Protein AF-A0A7G8DI01-F1 (afdb_monomer_lite)

Secondary structure (DSSP, 8-state):
-------------TTS---------------------------------------EEEEEEEESSS-EEETTEEP-TTPEEETT-EEEESS-EEEEEETTS-EEEE-TT-EEETT-----

Sequence (120 aa):
MQGIAAGSESVTANDGRIWLIRSIEPMSFCRQTVAFSACLTVSLVGAAPVVANSEKATIEEILDGDELFIDDQKAKVEETAQSPQVISTGVSRGQIAFSGGAVGRINRQSLVKLGSSCFF

Foldseek 3Di:
DDDDDDDDDFDDDPPRDGDPPPPPPPPDPPDDPDPDDDDPPPPPPPPDPPPLPWKKKFWQDKAPDQFWDWANHGDDHRDMDIPQIKIFGAQIKTWIAIPVRDIDTGHHGDMDGPSDDDDD

Radius of gyration: 26.38 Å; chains: 1; bounding box: 55×51×58 Å

Structure (mmCIF, N/CA/C/O backbone):
data_AF-A0A7G8DI01-F1
#
_entry.id   AF-A0A7G8DI01-F1
#
loop_
_atom_site.group_PDB
_atom_site.id
_atom_site.type_symbol
_atom_site.label_atom_id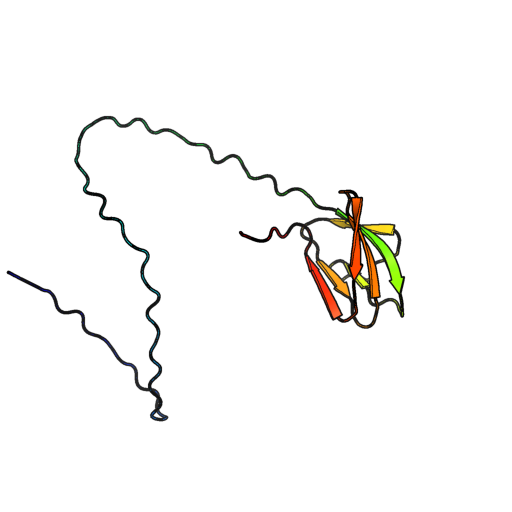
_atom_site.label_alt_id
_atom_site.label_comp_id
_atom_site.label_asym_id
_atom_site.label_entity_id
_atom_site.label_seq_id
_atom_site.pdbx_PDB_ins_code
_atom_site.Cartn_x
_atom_site.Cartn_y
_atom_site.Cartn_z
_atom_site.occupancy
_atom_site.B_iso_or_equiv
_atom_site.auth_seq_id
_atom_site.auth_comp_id
_atom_site.auth_asym_id
_atom_site.auth_atom_id
_atom_site.pdbx_PDB_model_num
ATOM 1 N N . MET A 1 1 ? 43.122 28.904 39.977 1.00 47.16 1 MET A N 1
ATOM 2 C CA . MET A 1 1 ? 42.244 28.478 41.087 1.00 47.16 1 MET A CA 1
ATOM 3 C C . MET A 1 1 ? 40.886 29.126 40.886 1.00 47.16 1 MET A C 1
ATOM 5 O O . MET A 1 1 ? 40.850 30.346 40.912 1.00 47.16 1 MET A O 1
ATOM 9 N N . GLN A 1 2 ? 39.843 28.335 40.626 1.00 38.34 2 GLN A N 1
ATOM 10 C CA . GLN A 1 2 ? 38.448 28.495 41.081 1.00 38.34 2 GLN A CA 1
ATOM 11 C C . GLN A 1 2 ? 37.572 27.572 40.220 1.00 38.34 2 GLN A C 1
ATOM 13 O O . GLN A 1 2 ? 37.284 27.859 39.062 1.00 38.34 2 GLN A O 1
ATOM 18 N N . GLY A 1 3 ? 37.257 26.401 40.779 1.00 37.12 3 GLY A N 1
ATOM 19 C CA . GLY A 1 3 ? 36.249 25.488 40.252 1.00 37.12 3 GLY A CA 1
ATOM 20 C C . GLY A 1 3 ? 34.878 25.886 40.787 1.00 37.12 3 GLY A C 1
ATOM 21 O O . GLY A 1 3 ? 34.770 26.323 41.931 1.00 37.12 3 GLY A O 1
ATOM 22 N N . ILE A 1 4 ? 33.847 25.738 39.959 1.00 45.88 4 ILE A N 1
ATOM 23 C CA . ILE A 1 4 ? 32.453 25.937 40.354 1.00 45.88 4 ILE A CA 1
ATOM 24 C C . ILE A 1 4 ? 31.798 24.558 40.314 1.00 45.88 4 ILE A C 1
ATOM 26 O O . ILE A 1 4 ? 31.771 23.900 39.274 1.00 45.88 4 ILE A O 1
ATOM 30 N N . ALA A 1 5 ? 31.382 24.094 41.488 1.00 42.16 5 ALA A N 1
ATOM 31 C CA . ALA A 1 5 ? 30.779 22.792 41.715 1.00 42.16 5 ALA A CA 1
ATOM 32 C C . ALA A 1 5 ? 29.403 22.697 41.035 1.00 42.16 5 ALA A C 1
ATOM 34 O O . ALA A 1 5 ? 28.566 23.581 41.200 1.00 42.16 5 ALA A O 1
ATOM 35 N N . ALA A 1 6 ? 29.169 21.611 40.294 1.00 41.09 6 ALA A N 1
ATOM 36 C CA . ALA A 1 6 ? 27.856 21.256 39.767 1.00 41.09 6 ALA A CA 1
ATOM 37 C C . ALA A 1 6 ? 27.051 20.542 40.865 1.00 41.09 6 ALA A C 1
ATOM 39 O O . ALA A 1 6 ? 27.407 19.441 41.287 1.00 41.09 6 ALA A O 1
ATOM 40 N N . GLY A 1 7 ? 25.989 21.187 41.351 1.00 37.84 7 GLY A N 1
ATOM 41 C CA . GLY A 1 7 ? 24.985 20.554 42.203 1.00 37.84 7 GLY A CA 1
ATOM 42 C C . GLY A 1 7 ? 24.113 19.612 41.373 1.00 37.84 7 GLY A C 1
ATOM 43 O O . GLY A 1 7 ? 23.663 19.982 40.292 1.00 37.84 7 GLY A O 1
ATOM 44 N N . SER A 1 8 ? 23.900 18.391 41.862 1.00 46.28 8 SER A N 1
ATOM 45 C CA . SER A 1 8 ? 22.916 17.458 41.310 1.00 46.28 8 SER A CA 1
ATOM 46 C C . SER A 1 8 ? 21.658 17.542 42.166 1.00 46.28 8 SER A C 1
ATOM 48 O O . SER A 1 8 ? 21.693 17.252 43.360 1.00 46.28 8 SER A O 1
ATOM 50 N N . GLU A 1 9 ? 20.555 17.989 41.577 1.00 48.94 9 GLU A N 1
ATOM 51 C CA . GLU A 1 9 ? 19.258 18.006 42.246 1.00 48.94 9 GLU A CA 1
ATOM 52 C C . GLU A 1 9 ? 18.563 16.667 41.977 1.00 48.94 9 GLU A C 1
ATOM 54 O O . GLU A 1 9 ? 18.277 16.315 40.832 1.00 48.94 9 GLU A O 1
ATOM 59 N N . SER A 1 10 ? 18.326 15.886 43.031 1.00 46.91 10 SER A N 1
ATOM 60 C CA . SER A 1 10 ? 17.504 14.679 42.988 1.00 46.91 10 SER A CA 1
ATOM 61 C C . SER A 1 10 ? 16.092 15.012 43.470 1.00 46.91 10 SER A C 1
ATOM 63 O O . SER A 1 10 ? 15.901 15.553 44.558 1.00 46.91 10 SER A O 1
ATOM 65 N N . VAL A 1 11 ? 15.079 14.690 42.663 1.00 52.53 11 VAL A N 1
ATOM 66 C CA . VAL A 1 11 ? 13.669 14.825 43.057 1.00 52.53 11 VAL A CA 1
ATOM 67 C C . VAL A 1 11 ? 13.137 13.445 43.433 1.00 52.53 11 VAL A C 1
ATOM 69 O O . VAL A 1 11 ? 13.052 12.548 42.595 1.00 52.53 11 VAL A O 1
ATOM 72 N N . THR A 1 12 ? 12.796 13.270 44.709 1.00 45.19 12 THR A N 1
ATOM 73 C CA . THR A 1 12 ? 12.242 12.024 45.258 1.00 45.19 12 THR A CA 1
ATOM 74 C C . THR A 1 12 ? 10.723 12.000 45.087 1.00 45.19 12 THR A C 1
ATOM 76 O O . THR A 1 12 ? 10.021 12.858 45.619 1.00 45.19 12 THR A O 1
ATOM 79 N N . ALA A 1 13 ? 10.201 11.000 44.371 1.00 53.22 13 ALA A N 1
ATOM 80 C CA . ALA A 1 13 ? 8.768 10.715 44.322 1.00 53.22 13 ALA A CA 1
ATOM 81 C C . ALA A 1 13 ? 8.301 10.048 45.634 1.00 53.22 13 ALA A C 1
ATOM 83 O O . ALA A 1 13 ? 9.048 9.288 46.249 1.00 53.22 13 ALA A O 1
ATOM 84 N N . ASN A 1 14 ? 7.051 10.292 46.040 1.00 56.97 14 ASN A N 1
ATOM 85 C CA . ASN A 1 14 ? 6.458 9.905 47.338 1.00 56.97 14 ASN A CA 1
ATOM 86 C C . ASN A 1 14 ? 6.289 8.376 47.568 1.00 56.97 14 ASN A C 1
ATOM 88 O O . ASN A 1 14 ? 5.640 7.963 48.517 1.00 56.97 14 ASN A O 1
ATOM 92 N N . ASP A 1 15 ? 6.863 7.530 46.709 1.00 60.84 15 ASP A N 1
ATOM 93 C CA . ASP A 1 15 ? 6.784 6.057 46.766 1.00 60.84 15 ASP A CA 1
ATOM 94 C C . ASP A 1 15 ? 8.185 5.405 46.833 1.00 60.84 15 ASP A C 1
ATOM 96 O O . ASP A 1 15 ? 8.416 4.287 46.381 1.00 60.84 15 ASP A O 1
ATOM 100 N N . GLY A 1 16 ? 9.190 6.141 47.324 1.00 54.94 16 GLY A N 1
ATOM 101 C CA . GLY A 1 16 ? 10.531 5.608 47.614 1.00 54.94 16 GLY A CA 1
ATOM 102 C C . GLY A 1 16 ? 11.357 5.139 46.405 1.00 54.94 16 GLY A C 1
ATOM 103 O O . GLY A 1 16 ? 12.488 4.686 46.580 1.00 54.94 16 GLY A O 1
ATOM 104 N N . ARG A 1 17 ? 10.846 5.257 45.173 1.00 51.78 17 ARG A N 1
ATOM 105 C CA . ARG A 1 17 ? 11.582 4.927 43.944 1.00 51.78 17 ARG A CA 1
ATOM 106 C C . ARG A 1 17 ? 12.347 6.142 43.427 1.00 51.78 17 ARG A C 1
ATOM 108 O O . ARG A 1 17 ? 11.757 7.161 43.073 1.00 51.78 17 ARG A O 1
ATOM 115 N N . ILE A 1 18 ? 13.668 5.999 43.349 1.00 51.78 18 ILE A N 1
ATOM 116 C CA . ILE A 1 18 ? 14.567 6.979 42.736 1.00 51.78 18 ILE A CA 1
ATOM 117 C C . ILE A 1 18 ? 14.570 6.738 41.224 1.00 51.78 18 ILE A C 1
ATOM 119 O O . ILE A 1 18 ? 15.082 5.722 40.754 1.00 51.78 18 ILE A O 1
ATOM 123 N N . TRP A 1 19 ? 14.022 7.677 40.454 1.00 39.09 19 TRP A N 1
ATOM 124 C CA . TRP A 1 19 ? 14.223 7.718 39.008 1.00 39.09 19 TRP A CA 1
ATOM 125 C C . TRP A 1 19 ? 15.502 8.502 38.723 1.00 39.09 19 TRP A C 1
ATOM 127 O O . TRP A 1 19 ? 15.558 9.713 38.928 1.00 39.09 19 TRP A O 1
ATOM 137 N N . LEU A 1 20 ? 16.541 7.817 38.245 1.00 44.78 20 LEU A N 1
ATOM 138 C CA . LEU A 1 20 ? 17.676 8.493 37.626 1.00 44.78 20 LEU A CA 1
ATOM 139 C C . LEU A 1 20 ? 17.178 9.073 36.300 1.00 44.78 20 LEU A C 1
ATOM 141 O O . LEU A 1 20 ? 17.060 8.348 35.311 1.00 44.78 20 LEU A O 1
ATOM 145 N N . ILE A 1 21 ? 16.860 10.369 36.282 1.00 56.34 21 ILE A N 1
ATOM 146 C CA . ILE A 1 21 ? 16.687 11.107 35.032 1.00 56.34 21 ILE A CA 1
ATOM 147 C C . ILE A 1 21 ? 18.039 11.002 34.329 1.00 56.34 21 ILE A C 1
ATOM 149 O O . ILE A 1 21 ? 19.019 11.609 34.763 1.00 56.34 21 ILE A O 1
ATOM 153 N N . ARG A 1 22 ? 18.133 10.162 33.293 1.00 49.34 22 ARG A N 1
ATOM 154 C CA . ARG A 1 22 ? 19.308 10.167 32.429 1.00 49.34 22 ARG A CA 1
ATOM 155 C C . ARG A 1 22 ? 19.323 11.518 31.740 1.00 49.34 22 ARG A C 1
ATOM 157 O O . ARG A 1 22 ? 18.532 11.772 30.838 1.00 49.34 22 ARG A O 1
ATOM 164 N N . SER A 1 23 ? 20.180 12.380 32.281 1.00 44.97 23 SER A N 1
ATOM 165 C CA . SER A 1 23 ? 20.571 13.663 31.730 1.00 44.97 23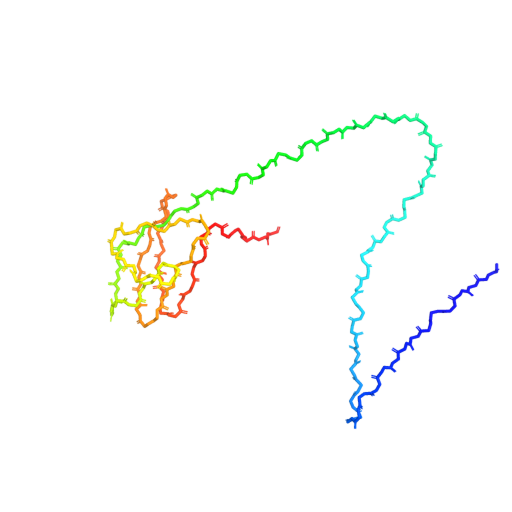 SER A CA 1
ATOM 166 C C . SER A 1 23 ? 20.724 13.495 30.229 1.00 44.97 23 SER A C 1
ATOM 168 O O . SER A 1 23 ? 21.529 12.677 29.780 1.00 44.97 23 SER A O 1
ATOM 170 N N . ILE A 1 24 ? 19.893 14.207 29.473 1.00 54.50 24 ILE A N 1
ATOM 171 C CA . ILE A 1 24 ? 20.051 14.317 28.033 1.00 54.50 24 ILE A CA 1
ATOM 172 C C . ILE A 1 24 ? 21.460 14.879 27.837 1.00 54.50 24 ILE A C 1
ATOM 174 O O . ILE A 1 24 ? 21.788 15.947 28.355 1.00 54.50 24 ILE A O 1
ATOM 178 N N . GLU A 1 25 ? 22.348 14.087 27.249 1.00 52.41 25 GLU A N 1
ATOM 179 C CA . GLU A 1 25 ? 23.745 14.468 27.088 1.00 52.41 25 GLU A CA 1
ATOM 180 C C . GLU A 1 25 ? 23.776 15.716 26.196 1.00 52.41 25 GLU A C 1
ATOM 182 O O . GLU A 1 25 ? 23.336 15.646 25.043 1.00 52.41 25 GLU A O 1
ATOM 187 N N . PRO A 1 26 ? 24.227 16.886 26.689 1.00 43.44 26 PRO A N 1
ATOM 188 C CA . PRO A 1 26 ? 24.378 18.030 25.819 1.00 43.44 26 PRO A CA 1
ATOM 189 C C . PRO A 1 26 ? 25.484 17.695 24.826 1.00 43.44 26 PRO A C 1
ATOM 191 O O . PRO A 1 26 ? 26.594 17.310 25.201 1.00 43.44 26 PRO A O 1
ATOM 194 N N . MET A 1 27 ? 25.125 17.812 23.551 1.00 40.56 27 MET A N 1
ATOM 195 C CA . MET A 1 27 ? 25.998 17.588 22.414 1.00 40.56 27 MET A CA 1
ATOM 196 C C . MET A 1 27 ? 27.382 18.181 22.658 1.00 40.56 27 MET A C 1
ATOM 198 O O . MET A 1 27 ? 27.510 19.337 23.062 1.00 40.56 27 MET A O 1
ATOM 202 N N . SER A 1 28 ? 28.389 17.347 22.391 1.00 44.78 28 SER A N 1
ATOM 203 C CA . SER A 1 28 ? 29.814 17.661 22.380 1.00 44.78 28 SER A CA 1
ATOM 204 C C . SER A 1 28 ? 30.055 19.019 21.722 1.00 44.78 28 SER A C 1
ATOM 206 O O . SER A 1 28 ? 30.106 19.163 20.500 1.00 44.78 28 SER A O 1
ATOM 208 N N . PHE A 1 29 ? 30.150 20.034 22.576 1.00 45.50 29 PHE A N 1
ATOM 209 C CA . PHE A 1 29 ? 30.437 21.407 22.218 1.00 45.50 29 PHE A CA 1
ATOM 210 C C . PHE A 1 29 ? 31.929 21.452 21.891 1.00 45.50 29 PHE A C 1
ATOM 212 O O . PHE A 1 29 ? 32.783 21.666 22.754 1.00 45.50 29 PHE A O 1
ATOM 219 N N . CYS A 1 30 ? 32.252 21.131 20.638 1.00 45.12 30 CYS A N 1
ATOM 220 C CA . CYS A 1 30 ? 33.594 21.246 20.099 1.00 45.12 30 CYS A CA 1
ATOM 221 C C . CYS A 1 30 ? 34.046 22.698 20.289 1.00 45.12 30 CYS A C 1
ATOM 223 O O . CYS A 1 30 ? 33.527 23.614 19.657 1.00 45.12 30 CYS A O 1
ATOM 225 N N . ARG A 1 31 ? 34.974 22.898 21.232 1.00 49.53 31 ARG A N 1
ATOM 226 C CA . ARG A 1 31 ? 35.595 24.179 21.583 1.00 49.53 31 ARG A CA 1
ATOM 227 C C . ARG A 1 31 ? 36.044 24.905 20.316 1.00 49.53 31 ARG A C 1
ATOM 229 O O . ARG A 1 31 ? 37.098 24.597 19.769 1.00 49.53 31 ARG A O 1
ATOM 236 N N .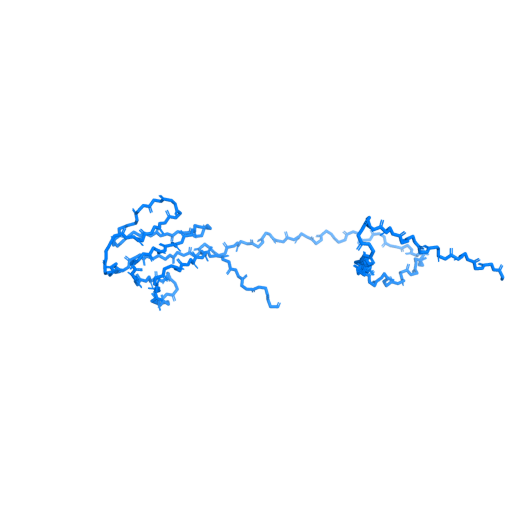 GLN A 1 32 ? 35.270 25.891 19.882 1.00 43.34 32 GLN A N 1
ATOM 237 C CA . GLN A 1 32 ? 35.670 26.778 18.803 1.00 43.34 32 GLN A CA 1
ATOM 238 C C . GLN A 1 32 ? 36.340 27.993 19.432 1.00 43.34 32 GLN A C 1
ATOM 240 O O . GLN A 1 32 ? 35.699 28.942 19.879 1.00 43.34 32 GLN A O 1
ATOM 245 N N . THR A 1 33 ? 37.663 27.914 19.547 1.00 48.78 33 THR A N 1
ATOM 246 C CA . THR A 1 33 ? 38.502 29.057 19.898 1.00 48.78 33 THR A CA 1
ATOM 247 C C . THR A 1 33 ? 38.344 30.093 18.788 1.00 48.78 33 THR A C 1
ATOM 249 O O . THR A 1 33 ? 38.851 29.910 17.683 1.00 48.78 33 THR A O 1
ATOM 252 N N . VAL A 1 34 ? 37.602 31.163 19.068 1.00 48.28 34 VAL A N 1
ATOM 253 C CA . VAL A 1 34 ? 37.473 32.319 18.178 1.00 48.28 34 VAL A CA 1
ATOM 254 C C . VAL A 1 34 ? 38.810 33.056 18.184 1.00 48.28 34 VAL A C 1
ATOM 256 O O . VAL A 1 34 ? 39.075 33.893 19.043 1.00 48.28 34 VAL A O 1
ATOM 259 N N . ALA A 1 35 ? 39.677 32.725 17.231 1.00 45.78 35 ALA A N 1
ATOM 260 C CA . ALA A 1 35 ? 40.730 33.633 16.814 1.00 45.78 35 ALA A CA 1
ATOM 261 C C . ALA A 1 35 ? 40.074 34.696 15.923 1.00 45.78 35 ALA A C 1
ATOM 263 O O . ALA A 1 35 ? 39.702 34.424 14.783 1.00 45.78 35 ALA A O 1
ATOM 264 N N . PHE A 1 36 ? 39.887 35.896 16.475 1.00 48.88 36 PHE A N 1
ATOM 265 C CA . PHE A 1 36 ? 39.567 37.098 15.711 1.00 48.88 36 PHE A CA 1
ATOM 266 C C . PHE A 1 36 ? 40.684 37.329 14.687 1.00 48.88 36 PHE A C 1
ATOM 268 O O . PHE A 1 36 ? 41.753 37.834 15.025 1.00 48.88 36 PHE A O 1
ATOM 275 N N . SER A 1 37 ? 40.457 36.949 13.433 1.00 55.97 37 SER A N 1
ATOM 276 C CA . SER A 1 37 ? 41.263 37.434 12.320 1.00 55.97 37 SER A CA 1
ATOM 277 C C . SER A 1 37 ? 40.397 37.579 11.077 1.00 55.97 37 SER A C 1
ATOM 279 O O . SER A 1 37 ? 39.578 36.725 10.745 1.00 55.97 37 SER A O 1
ATOM 281 N N . ALA A 1 38 ? 40.516 38.755 10.478 1.00 58.81 38 ALA A N 1
ATOM 282 C CA . ALA A 1 38 ? 39.574 39.361 9.564 1.00 58.81 38 ALA A CA 1
ATOM 283 C C . ALA A 1 38 ? 39.579 38.716 8.170 1.00 58.81 38 ALA A C 1
ATOM 285 O O . ALA A 1 38 ? 40.572 38.804 7.459 1.00 58.81 38 ALA A O 1
ATOM 286 N N . CYS A 1 39 ? 38.439 38.163 7.750 1.00 42.88 39 CYS A N 1
ATOM 287 C CA . CYS A 1 39 ? 37.946 38.220 6.369 1.00 42.88 39 CYS A CA 1
ATOM 288 C C . CYS A 1 39 ? 36.499 37.702 6.355 1.00 42.88 39 CYS A C 1
ATOM 290 O O . CYS A 1 39 ? 36.260 36.499 6.435 1.00 42.88 39 CYS A O 1
ATOM 292 N N . LEU A 1 40 ? 35.515 38.604 6.328 1.00 51.59 40 LEU A N 1
ATOM 293 C CA . LEU A 1 40 ? 34.100 38.235 6.301 1.00 51.59 40 LEU A CA 1
ATOM 294 C C . LEU A 1 40 ? 33.683 37.907 4.857 1.00 51.59 40 LEU A C 1
ATOM 296 O O . LEU A 1 40 ? 33.071 38.727 4.179 1.00 51.59 40 LEU A O 1
ATOM 300 N N . THR A 1 41 ? 34.019 36.715 4.368 1.00 59.03 41 THR A N 1
ATOM 301 C CA . THR A 1 41 ? 33.394 36.155 3.162 1.00 59.03 41 THR A CA 1
ATOM 302 C C . THR A 1 41 ? 32.198 35.303 3.585 1.00 59.03 41 THR A C 1
ATOM 304 O O . THR A 1 41 ? 32.305 34.103 3.827 1.00 59.03 41 THR A O 1
ATOM 307 N N . VAL A 1 42 ? 31.025 35.935 3.707 1.00 59.28 42 VAL A N 1
ATOM 308 C CA . VAL A 1 42 ? 29.750 35.216 3.851 1.00 59.28 42 VAL A CA 1
ATOM 309 C C . VAL A 1 42 ? 29.516 34.425 2.564 1.00 59.28 42 VAL A C 1
ATOM 311 O O . VAL A 1 42 ? 29.060 34.962 1.558 1.00 59.28 42 VAL A O 1
ATOM 314 N N . SER A 1 43 ? 29.859 33.140 2.585 1.00 56.31 43 SER A N 1
ATOM 315 C CA . SER A 1 43 ? 29.402 32.198 1.569 1.00 56.31 43 SER A CA 1
ATOM 316 C C . SER A 1 43 ? 27.955 31.852 1.895 1.00 56.31 43 SER A C 1
ATOM 318 O O . SER A 1 43 ? 27.682 31.065 2.800 1.00 56.31 43 SER A O 1
ATOM 320 N N . LEU A 1 44 ? 27.021 32.481 1.180 1.00 57.50 44 LEU A N 1
ATOM 321 C CA . LEU A 1 44 ? 25.615 32.092 1.159 1.00 57.50 44 LEU A CA 1
ATOM 322 C C . LEU A 1 44 ? 25.519 30.717 0.471 1.00 57.50 44 LEU A C 1
ATOM 324 O O . LEU A 1 44 ? 25.288 30.616 -0.732 1.00 57.50 44 LEU A O 1
ATOM 328 N N . VAL A 1 45 ? 25.757 29.638 1.219 1.00 62.38 45 VAL A N 1
ATOM 329 C CA . VAL A 1 45 ? 25.406 28.285 0.776 1.00 62.38 45 VAL A CA 1
ATOM 330 C C . VAL A 1 45 ? 23.886 28.204 0.818 1.00 62.38 45 VAL A C 1
ATOM 332 O O . VAL A 1 45 ? 23.281 28.003 1.869 1.00 62.38 45 VAL A O 1
ATOM 335 N N . GLY A 1 46 ? 23.257 28.435 -0.333 1.00 54.38 46 GLY A N 1
ATOM 336 C CA . GLY A 1 46 ? 21.851 28.122 -0.528 1.00 54.38 46 GLY A CA 1
ATOM 337 C C . GLY A 1 46 ? 21.664 26.622 -0.344 1.00 54.38 46 GLY A C 1
ATOM 338 O O . GLY A 1 46 ? 22.130 25.835 -1.166 1.00 54.38 46 GLY A O 1
ATOM 339 N N . ALA A 1 47 ? 21.005 26.218 0.741 1.00 63.53 47 ALA A N 1
ATOM 340 C CA . ALA A 1 47 ? 20.469 24.873 0.848 1.00 63.53 47 ALA A CA 1
ATOM 341 C C . ALA A 1 47 ? 19.429 24.722 -0.270 1.00 63.53 47 ALA A C 1
ATOM 343 O O . ALA A 1 47 ? 18.357 25.327 -0.214 1.00 63.53 47 ALA A O 1
ATOM 344 N N . ALA A 1 48 ? 19.774 23.985 -1.326 1.00 62.75 48 ALA A N 1
ATOM 345 C CA . ALA A 1 48 ? 18.803 23.622 -2.345 1.00 62.75 48 ALA A CA 1
ATOM 346 C C . ALA A 1 48 ? 17.653 22.867 -1.656 1.00 62.75 48 ALA A C 1
ATOM 348 O O . ALA A 1 48 ? 17.925 22.008 -0.809 1.00 62.75 48 ALA A O 1
ATOM 349 N N . PRO A 1 49 ? 16.381 23.170 -1.971 1.00 60.72 49 PRO A N 1
ATOM 350 C CA . PRO A 1 49 ? 15.276 22.401 -1.431 1.00 60.72 49 PRO A CA 1
ATOM 351 C C . PRO A 1 49 ? 15.459 20.950 -1.874 1.00 60.72 49 PRO A C 1
ATOM 353 O O . PRO A 1 49 ? 15.517 20.661 -3.071 1.00 60.72 49 PRO A O 1
ATOM 356 N N . VAL A 1 50 ? 15.576 20.034 -0.913 1.00 64.44 50 VAL A N 1
ATOM 357 C CA . VAL A 1 50 ? 15.476 18.605 -1.200 1.00 64.44 50 VAL A CA 1
ATOM 358 C C . VAL A 1 50 ? 14.043 18.381 -1.660 1.00 64.44 50 VAL A C 1
ATOM 360 O O . VAL A 1 50 ? 13.112 18.385 -0.857 1.00 64.44 50 VAL A O 1
ATOM 363 N N . VAL A 1 51 ? 13.853 18.268 -2.972 1.00 58.50 51 VAL A N 1
ATOM 364 C CA . VAL A 1 51 ? 12.567 17.879 -3.540 1.00 58.50 51 VAL A CA 1
ATOM 365 C C . VAL A 1 51 ? 12.346 16.436 -3.108 1.00 58.50 51 VAL A C 1
ATOM 367 O O . VAL A 1 51 ? 13.017 15.529 -3.599 1.00 58.50 51 VAL A O 1
ATOM 370 N N . ALA A 1 52 ? 11.456 16.232 -2.136 1.00 61.44 52 ALA A N 1
ATOM 371 C CA . ALA A 1 52 ? 11.011 14.899 -1.765 1.00 61.44 52 ALA A CA 1
ATOM 372 C C . ALA A 1 52 ? 10.480 14.228 -3.037 1.00 61.44 52 ALA A C 1
ATOM 374 O O . ALA A 1 52 ? 9.591 14.766 -3.702 1.00 61.44 52 ALA A O 1
ATOM 375 N N . ASN A 1 53 ? 11.081 13.101 -3.423 1.00 65.44 53 ASN A N 1
ATOM 376 C CA . ASN A 1 53 ? 10.621 12.355 -4.583 1.00 65.44 53 ASN A CA 1
ATOM 377 C C . ASN A 1 53 ? 9.170 11.939 -4.307 1.00 65.44 53 ASN A C 1
ATOM 379 O O . ASN A 1 53 ? 8.897 11.280 -3.303 1.00 65.44 53 ASN A O 1
ATOM 383 N N . SER A 1 54 ? 8.237 12.413 -5.137 1.00 76.94 54 SER A N 1
ATOM 384 C CA . SER A 1 54 ? 6.815 12.114 -4.978 1.00 76.94 54 SER A CA 1
ATOM 385 C C . SER A 1 54 ? 6.583 10.668 -5.400 1.00 76.94 54 SER A C 1
ATOM 387 O O . SER A 1 54 ? 6.298 10.366 -6.558 1.00 76.94 54 SER A O 1
ATOM 389 N N . GLU A 1 55 ? 6.784 9.769 -4.442 1.00 89.38 55 GLU A N 1
ATOM 390 C CA . GLU A 1 55 ? 6.548 8.347 -4.607 1.00 89.38 55 GLU A CA 1
ATOM 391 C C . GLU A 1 55 ? 5.052 8.086 -4.782 1.00 89.38 55 GLU A C 1
ATOM 393 O O . GLU A 1 55 ? 4.219 8.677 -4.088 1.00 89.38 55 GLU A O 1
ATOM 398 N N . LYS A 1 56 ? 4.711 7.214 -5.729 1.00 94.62 56 LYS A N 1
ATOM 399 C CA . LYS A 1 56 ? 3.332 6.819 -6.014 1.00 94.62 56 LYS A CA 1
ATOM 400 C C . LYS A 1 56 ? 3.210 5.311 -5.921 1.00 94.62 56 LYS A C 1
ATOM 402 O O . LYS A 1 56 ? 4.122 4.604 -6.352 1.00 94.62 56 LYS A O 1
ATOM 407 N N . ALA A 1 57 ? 2.080 4.844 -5.411 1.00 96.62 57 ALA A N 1
ATOM 408 C CA . ALA A 1 57 ? 1.743 3.432 -5.352 1.00 96.62 57 ALA A CA 1
ATOM 409 C C . ALA A 1 57 ? 0.300 3.215 -5.814 1.00 96.62 57 ALA A C 1
ATOM 411 O O . ALA A 1 57 ? -0.614 3.860 -5.306 1.00 96.62 57 ALA A O 1
ATOM 412 N N . THR A 1 58 ? 0.101 2.315 -6.769 1.00 97.94 58 THR A N 1
ATOM 413 C CA . THR A 1 58 ? -1.212 1.898 -7.266 1.00 97.94 58 THR A CA 1
ATOM 414 C C . THR A 1 58 ? -1.644 0.618 -6.563 1.00 97.94 58 THR A C 1
ATOM 416 O O . THR A 1 58 ? -0.825 -0.281 -6.363 1.00 97.94 58 THR A O 1
ATOM 419 N N . ILE A 1 59 ? -2.913 0.530 -6.167 1.00 97.75 59 ILE A N 1
ATOM 420 C CA . ILE A 1 59 ? -3.505 -0.697 -5.628 1.00 97.75 59 ILE A CA 1
ATOM 421 C C . ILE A 1 59 ? -3.795 -1.659 -6.784 1.00 97.75 59 ILE A C 1
ATOM 423 O O . ILE A 1 59 ? -4.663 -1.389 -7.604 1.00 97.75 59 ILE A O 1
ATOM 427 N N . GLU A 1 60 ? -3.114 -2.798 -6.825 1.00 97.94 60 GLU A N 1
ATOM 428 C CA . GLU A 1 60 ? -3.296 -3.822 -7.871 1.00 97.94 60 GLU A CA 1
ATOM 429 C C . GLU A 1 60 ? -4.327 -4.877 -7.454 1.00 97.94 60 GLU A C 1
ATOM 431 O O . GLU A 1 60 ? -5.075 -5.412 -8.266 1.00 97.94 60 GLU A O 1
ATOM 436 N N . GLU A 1 61 ? -4.375 -5.200 -6.160 1.00 97.81 61 GLU A N 1
ATOM 437 C CA . GLU A 1 61 ? -5.230 -6.268 -5.649 1.00 97.81 61 GLU A CA 1
ATOM 438 C C . GLU A 1 61 ? -5.622 -6.008 -4.192 1.00 97.81 61 GLU A C 1
ATOM 440 O O . GLU A 1 61 ? -4.802 -5.564 -3.382 1.00 97.81 61 GLU A O 1
ATOM 445 N N . ILE A 1 62 ? -6.866 -6.352 -3.850 1.00 97.44 62 ILE A N 1
ATOM 446 C CA . ILE A 1 62 ? -7.380 -6.400 -2.478 1.00 97.44 62 ILE A CA 1
ATOM 447 C C . ILE A 1 62 ? -7.918 -7.814 -2.235 1.00 97.44 62 ILE A C 1
ATOM 449 O O . ILE A 1 62 ? -8.739 -8.320 -2.997 1.00 97.44 62 ILE A O 1
ATOM 453 N N . LEU A 1 63 ? -7.431 -8.463 -1.181 1.00 97.19 63 LEU A N 1
ATOM 454 C CA . LEU A 1 63 ? -7.737 -9.843 -0.814 1.00 97.19 63 LEU A CA 1
ATOM 455 C C . LEU A 1 63 ? -8.459 -9.907 0.534 1.00 97.19 63 LEU A C 1
ATOM 457 O O . LEU A 1 63 ? -8.212 -9.096 1.425 1.00 97.19 63 LEU A O 1
ATOM 461 N N . ASP A 1 64 ? -9.268 -10.953 0.708 1.00 96.19 64 ASP A N 1
ATOM 462 C CA . ASP A 1 64 ? -10.028 -11.305 1.922 1.00 96.19 64 ASP A CA 1
ATOM 463 C C . ASP A 1 64 ? -11.167 -10.344 2.323 1.00 96.19 64 ASP A C 1
ATOM 465 O O . ASP A 1 64 ? -11.968 -10.698 3.187 1.00 96.19 64 ASP A O 1
ATOM 469 N N . GLY A 1 65 ? -11.285 -9.166 1.707 1.00 94.19 65 GLY A N 1
ATOM 470 C CA . GLY A 1 65 ? -12.323 -8.193 2.040 1.00 94.19 65 GLY A CA 1
ATOM 471 C C . GLY A 1 65 ? -12.131 -6.853 1.337 1.00 94.19 65 GLY A C 1
ATOM 472 O O . GLY A 1 65 ? -11.609 -6.798 0.227 1.00 94.19 65 GLY A O 1
ATOM 473 N N . ASP A 1 66 ? -12.572 -5.779 1.989 1.00 94.62 66 ASP A N 1
ATOM 474 C CA . ASP A 1 66 ? -12.523 -4.406 1.477 1.00 94.62 66 ASP A CA 1
ATOM 475 C C . ASP A 1 66 ? -11.864 -3.422 2.465 1.00 94.62 66 ASP A C 1
ATOM 477 O O . ASP A 1 66 ? -12.022 -2.207 2.357 1.00 94.62 66 ASP A O 1
ATOM 481 N N . GLU A 1 67 ? -11.109 -3.944 3.435 1.00 97.00 67 GLU A N 1
ATOM 482 C CA . GLU A 1 67 ? -10.410 -3.167 4.461 1.00 97.00 67 GLU A CA 1
ATOM 483 C C . GLU A 1 67 ? -8.992 -2.805 4.011 1.00 97.00 67 GLU A C 1
ATOM 485 O O . GLU A 1 67 ? -8.001 -3.183 4.644 1.00 97.00 67 GLU A O 1
ATOM 490 N N . LEU A 1 68 ? -8.904 -2.082 2.898 1.00 97.88 68 LEU A N 1
ATOM 491 C CA . LEU A 1 68 ? -7.692 -1.412 2.448 1.00 97.88 68 LEU A CA 1
ATOM 492 C C . LEU A 1 68 ? -8.021 0.062 2.221 1.00 97.88 68 LEU A C 1
ATOM 494 O O . LEU A 1 68 ? -9.014 0.392 1.573 1.00 97.88 68 LEU A O 1
ATOM 498 N N . PHE A 1 69 ? -7.213 0.942 2.800 1.00 98.19 69 PHE A N 1
ATOM 499 C CA . PHE A 1 69 ? -7.496 2.368 2.875 1.00 98.19 69 PHE A CA 1
ATOM 500 C C . PHE A 1 69 ? -6.295 3.180 2.411 1.00 98.19 69 PHE A C 1
ATOM 502 O O . PHE A 1 69 ? -5.151 2.806 2.671 1.00 98.19 69 PHE A O 1
ATOM 509 N N . ILE A 1 70 ? -6.573 4.298 1.751 1.00 97.81 70 ILE A N 1
ATOM 510 C CA . ILE A 1 70 ? -5.624 5.380 1.510 1.00 97.81 70 ILE A CA 1
ATOM 511 C C . ILE A 1 70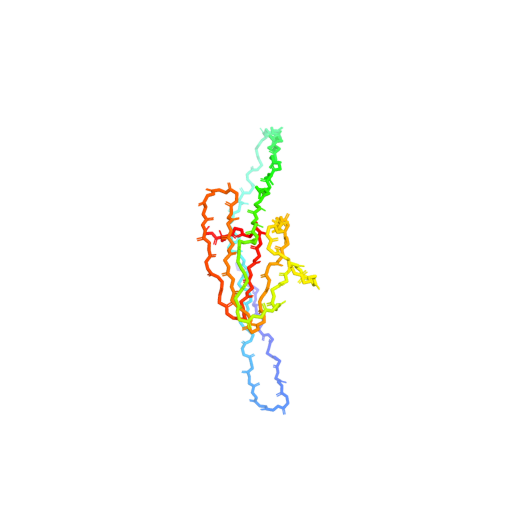 ? -6.038 6.515 2.444 1.00 97.81 70 ILE A C 1
ATOM 513 O O . ILE A 1 70 ? -7.148 7.040 2.356 1.00 97.81 70 ILE A O 1
ATOM 517 N N . ASP A 1 71 ? -5.155 6.843 3.377 1.00 96.25 71 ASP A N 1
ATOM 518 C CA . ASP A 1 71 ? -5.435 7.631 4.571 1.00 96.25 71 ASP A CA 1
ATOM 519 C C . ASP A 1 71 ? -6.655 7.049 5.316 1.00 96.25 71 ASP A C 1
ATOM 521 O O . ASP A 1 71 ? -6.591 5.917 5.800 1.00 96.25 71 ASP A O 1
ATOM 525 N N . ASP A 1 72 ? -7.774 7.777 5.351 1.00 95.88 72 ASP A N 1
ATOM 526 C CA . ASP A 1 72 ? -9.033 7.353 5.984 1.00 95.88 72 ASP A CA 1
ATOM 527 C C . ASP A 1 72 ? -10.109 6.923 4.965 1.00 95.88 72 ASP A C 1
ATOM 529 O O . ASP A 1 72 ? -11.262 6.665 5.323 1.00 95.88 72 ASP A O 1
ATOM 533 N N . GLN A 1 73 ? -9.768 6.870 3.674 1.00 97.19 73 GLN A N 1
ATOM 534 C CA . GLN A 1 73 ? -10.702 6.534 2.602 1.00 97.19 73 GLN A CA 1
ATOM 535 C C . GLN A 1 73 ? -10.500 5.102 2.130 1.00 97.19 73 GLN A C 1
ATOM 537 O O . GLN A 1 73 ? -9.384 4.672 1.852 1.00 97.19 73 GLN A O 1
ATOM 542 N N . LYS A 1 74 ? -11.600 4.352 2.020 1.00 97.56 74 LYS A N 1
ATOM 543 C CA . LYS A 1 74 ? -11.567 2.989 1.486 1.00 97.56 74 LYS A CA 1
ATOM 544 C C . LYS A 1 74 ? -11.110 3.028 0.031 1.00 97.56 74 LYS A C 1
ATOM 546 O O . LYS A 1 74 ? -11.772 3.650 -0.801 1.00 97.56 74 LYS A O 1
ATOM 551 N N . ALA A 1 75 ? -10.005 2.350 -0.236 1.00 97.31 75 ALA A N 1
ATOM 552 C CA . ALA A 1 75 ? -9.366 2.344 -1.534 1.00 97.31 75 ALA A CA 1
ATOM 553 C C . ALA A 1 75 ? -10.021 1.335 -2.476 1.00 97.31 75 ALA A C 1
ATOM 555 O O . ALA A 1 75 ? -10.679 0.376 -2.057 1.00 97.31 75 ALA A O 1
ATOM 556 N N . LYS A 1 76 ? -9.799 1.536 -3.770 1.00 97.62 76 LYS A N 1
ATOM 557 C CA . LYS A 1 76 ? -10.225 0.630 -4.835 1.00 97.62 76 LYS A CA 1
ATOM 558 C C . LYS A 1 76 ? -9.021 0.107 -5.606 1.00 97.62 76 LYS A C 1
ATOM 560 O O . LYS A 1 76 ? -7.955 0.712 -5.616 1.00 97.62 76 LYS A O 1
ATOM 565 N N . VAL A 1 77 ? -9.212 -1.023 -6.279 1.00 97.44 77 VAL A N 1
ATOM 566 C CA . VAL A 1 77 ? -8.248 -1.509 -7.274 1.00 97.44 77 VAL A CA 1
ATOM 567 C C . VAL A 1 77 ? -8.080 -0.443 -8.368 1.00 97.44 77 VAL A C 1
ATOM 569 O O . VAL A 1 77 ? -9.052 0.231 -8.715 1.00 97.44 77 VAL A O 1
ATOM 572 N N . GLU A 1 78 ? -6.854 -0.282 -8.865 1.00 97.38 78 GLU A N 1
ATOM 573 C CA . GLU A 1 78 ? -6.364 0.782 -9.759 1.00 97.38 78 GLU A CA 1
ATOM 574 C C . GLU A 1 78 ? -6.283 2.190 -9.143 1.00 97.38 78 GLU A C 1
ATOM 576 O O . GLU A 1 78 ? -5.935 3.155 -9.826 1.00 97.38 78 GLU A O 1
ATOM 581 N N . GLU A 1 79 ? -6.575 2.354 -7.852 1.00 97.81 79 GLU A N 1
ATOM 582 C CA . GLU A 1 79 ? -6.426 3.650 -7.193 1.00 97.81 79 GLU A CA 1
ATOM 583 C C . GLU A 1 79 ? -4.955 3.938 -6.866 1.00 97.81 79 GLU A C 1
ATOM 585 O O . GLU A 1 79 ? -4.234 3.074 -6.365 1.00 97.81 79 GLU A O 1
ATOM 590 N N . THR A 1 80 ? -4.497 5.162 -7.141 1.00 97.00 80 THR A N 1
ATOM 591 C CA . THR A 1 80 ? -3.111 5.580 -6.887 1.00 97.00 80 THR A CA 1
ATOM 592 C C . THR A 1 80 ? -3.022 6.461 -5.646 1.00 97.00 80 THR A C 1
ATOM 594 O O . THR A 1 80 ? -3.501 7.593 -5.647 1.00 97.00 80 THR A O 1
ATOM 597 N N . ALA A 1 81 ? -2.308 5.980 -4.633 1.00 96.56 81 ALA A N 1
ATOM 598 C CA . ALA A 1 81 ? -1.837 6.782 -3.514 1.00 96.56 81 ALA A CA 1
ATOM 599 C C . ALA A 1 81 ? -0.540 7.518 -3.881 1.00 96.56 81 ALA A C 1
ATOM 601 O O . ALA A 1 81 ? 0.297 7.011 -4.636 1.00 96.56 81 ALA A O 1
ATOM 602 N N . GLN A 1 82 ? -0.347 8.714 -3.332 1.00 95.06 82 GLN A N 1
ATOM 603 C CA . GLN A 1 82 ? 0.853 9.524 -3.554 1.00 95.06 82 GLN A CA 1
ATOM 604 C C . GLN A 1 82 ? 1.450 9.981 -2.227 1.00 95.06 82 GLN A C 1
ATOM 606 O O . GLN A 1 82 ? 0.728 10.272 -1.283 1.00 95.06 82 GLN A O 1
ATOM 611 N N . SER A 1 83 ? 2.773 10.092 -2.142 1.00 92.44 83 SER A N 1
ATOM 612 C CA . SER A 1 83 ? 3.433 10.686 -0.975 1.00 92.44 83 SER A CA 1
ATOM 613 C C . SER A 1 83 ? 2.846 12.075 -0.668 1.00 92.44 83 SER A C 1
ATOM 615 O O . SER A 1 83 ? 2.756 12.895 -1.588 1.00 92.44 83 SER A O 1
ATOM 617 N N . PRO A 1 84 ? 2.494 12.384 0.598 1.00 92.00 84 PRO A N 1
ATOM 618 C CA . PRO A 1 84 ? 2.858 11.670 1.832 1.00 92.00 84 PRO A CA 1
ATOM 619 C C . PRO A 1 84 ? 1.768 10.736 2.400 1.00 92.00 84 PRO A C 1
ATOM 621 O O . PRO A 1 84 ? 1.770 10.472 3.607 1.00 92.00 84 PRO A O 1
ATOM 624 N N . GLN A 1 85 ? 0.820 10.291 1.572 1.00 95.31 85 GLN A N 1
ATOM 625 C CA . GLN A 1 85 ? -0.324 9.487 2.005 1.00 95.31 85 GLN A CA 1
ATOM 626 C C . GLN A 1 85 ? 0.087 8.140 2.604 1.00 95.31 85 GLN A C 1
ATOM 628 O O . GLN A 1 85 ? 1.185 7.614 2.372 1.00 95.31 85 GLN A O 1
ATOM 633 N N . VAL A 1 86 ? -0.831 7.578 3.382 1.00 96.25 86 VAL A N 1
ATOM 634 C CA . VAL A 1 86 ? -0.652 6.320 4.097 1.00 96.25 86 VAL A CA 1
ATOM 635 C C . VAL A 1 86 ? -1.587 5.265 3.529 1.00 96.25 86 VAL A C 1
ATOM 637 O O . VAL A 1 86 ? -2.791 5.458 3.484 1.00 96.25 86 VAL A O 1
ATOM 640 N N . ILE A 1 87 ? -1.053 4.112 3.149 1.00 97.00 87 ILE A N 1
ATOM 641 C CA . ILE A 1 87 ? -1.853 2.936 2.814 1.00 97.00 87 ILE A CA 1
ATOM 642 C C . ILE A 1 87 ? -1.976 2.091 4.077 1.00 97.00 87 ILE A C 1
ATOM 644 O O . ILE A 1 87 ? -0.964 1.716 4.673 1.00 97.00 87 ILE A O 1
ATOM 648 N N . SER A 1 88 ? -3.196 1.780 4.496 1.00 97.62 88 SER A N 1
ATOM 649 C CA . SER A 1 88 ? -3.448 0.931 5.658 1.00 97.62 88 SER A CA 1
ATOM 650 C C . SER A 1 88 ? -4.352 -0.244 5.312 1.00 97.62 88 SER A C 1
ATOM 652 O O . SER A 1 88 ? -5.126 -0.214 4.357 1.00 97.62 88 SER A O 1
ATOM 654 N N . THR A 1 89 ? -4.217 -1.317 6.081 1.00 98.12 89 THR A N 1
ATOM 655 C CA . THR A 1 89 ? -5.014 -2.537 5.934 1.00 98.12 89 THR A CA 1
ATOM 656 C C . THR A 1 89 ? -5.584 -2.939 7.284 1.00 98.12 89 THR A C 1
ATOM 658 O O . THR A 1 89 ? -4.889 -2.882 8.298 1.00 98.12 89 THR A O 1
ATOM 661 N N . GLY A 1 90 ? -6.845 -3.361 7.301 1.00 97.12 90 GLY A N 1
ATOM 662 C CA . GLY A 1 90 ? -7.469 -3.993 8.460 1.00 97.12 90 GLY A CA 1
ATOM 663 C C . GLY A 1 90 ? -7.273 -5.508 8.414 1.00 97.12 90 GLY A C 1
ATOM 664 O O . GLY A 1 90 ? -6.149 -6.005 8.478 1.00 97.12 90 GLY A O 1
ATOM 665 N N . VAL A 1 91 ? -8.355 -6.267 8.266 1.00 97.00 91 VAL A N 1
ATOM 666 C CA . VAL A 1 91 ? -8.325 -7.732 8.103 1.00 97.00 91 VAL A CA 1
ATOM 667 C C . VAL A 1 91 ? -8.048 -8.184 6.667 1.00 97.00 91 VAL A C 1
ATOM 669 O O . VAL A 1 91 ? -7.927 -9.384 6.422 1.00 97.00 91 VAL A O 1
ATOM 672 N N . SER A 1 92 ? -7.934 -7.246 5.725 1.00 97.56 92 SER A N 1
ATOM 673 C CA . SER A 1 92 ? -7.626 -7.525 4.319 1.00 97.56 92 SER A CA 1
ATOM 674 C C . SER A 1 92 ? -6.120 -7.598 4.065 1.00 97.56 92 SER A C 1
ATOM 676 O O . SER A 1 92 ? -5.309 -7.069 4.825 1.00 97.56 92 SER A O 1
ATOM 678 N N . ARG A 1 93 ? -5.739 -8.265 2.976 1.00 98.06 93 ARG A N 1
ATOM 679 C CA . ARG A 1 93 ? -4.380 -8.225 2.412 1.00 98.06 93 ARG A CA 1
ATOM 680 C C . ARG A 1 93 ? -4.429 -7.488 1.080 1.00 98.06 93 ARG A C 1
ATOM 682 O O . ARG A 1 93 ? -5.501 -7.340 0.503 1.00 98.06 93 ARG A O 1
ATOM 689 N N . GLY A 1 94 ? -3.286 -7.059 0.564 1.00 97.31 94 GLY A N 1
ATOM 690 C CA . GLY A 1 94 ? -3.264 -6.378 -0.727 1.00 97.31 94 GLY A CA 1
ATOM 691 C C . GLY A 1 94 ? -1.942 -6.476 -1.459 1.00 97.31 94 GLY A C 1
ATOM 692 O O . GLY A 1 94 ? -0.930 -6.926 -0.911 1.00 97.31 94 GLY A O 1
ATOM 693 N N . GLN A 1 95 ? -1.965 -6.038 -2.708 1.00 97.94 95 GLN A N 1
ATOM 694 C CA . GLN A 1 95 ? -0.784 -5.839 -3.531 1.00 97.94 95 GLN A CA 1
ATOM 695 C C . GLN A 1 95 ? -0.758 -4.399 -4.029 1.00 97.94 95 GLN A C 1
ATOM 697 O O . GLN A 1 95 ? -1.776 -3.871 -4.473 1.00 97.94 95 GLN A O 1
ATOM 702 N N . ILE A 1 96 ? 0.416 -3.778 -3.945 1.00 97.31 96 ILE A N 1
ATOM 703 C CA . ILE A 1 96 ? 0.648 -2.422 -4.428 1.00 97.31 96 ILE A CA 1
ATOM 704 C C . ILE A 1 96 ? 1.818 -2.399 -5.404 1.00 97.31 96 ILE A C 1
ATOM 706 O O . ILE A 1 96 ? 2.830 -3.070 -5.183 1.00 97.31 96 ILE A O 1
ATOM 710 N N . ALA A 1 97 ? 1.691 -1.618 -6.468 1.00 97.12 97 ALA A N 1
ATOM 711 C CA . ALA A 1 97 ? 2.746 -1.370 -7.438 1.00 97.12 97 ALA A CA 1
ATOM 712 C C . ALA A 1 97 ? 3.244 0.067 -7.297 1.00 97.12 97 ALA A C 1
ATOM 714 O O . ALA A 1 97 ? 2.486 1.023 -7.434 1.00 97.12 97 ALA A O 1
ATOM 715 N N . PHE A 1 98 ? 4.532 0.233 -7.026 1.00 94.81 98 PHE A N 1
ATOM 716 C CA . PHE A 1 98 ? 5.171 1.538 -6.967 1.00 94.81 98 PHE A CA 1
ATOM 717 C C . PHE A 1 98 ? 5.525 2.019 -8.372 1.00 94.81 98 PHE A C 1
ATOM 719 O O . PHE A 1 98 ? 5.944 1.236 -9.226 1.00 94.81 98 PHE A O 1
ATOM 726 N N . SER A 1 99 ? 5.477 3.331 -8.597 1.00 92.00 99 SER A N 1
ATOM 727 C CA . SER A 1 99 ? 5.850 3.937 -9.884 1.00 92.00 99 SER A CA 1
ATOM 728 C C . SER A 1 99 ? 7.296 3.652 -10.313 1.00 92.00 99 SER A C 1
ATOM 730 O O . SER A 1 99 ? 7.621 3.776 -11.489 1.00 92.00 99 SER A O 1
ATOM 732 N N . GLY A 1 100 ? 8.169 3.262 -9.377 1.00 88.50 100 GLY A N 1
ATOM 733 C CA . GLY A 1 100 ? 9.537 2.808 -9.651 1.00 88.50 100 GLY A CA 1
ATOM 734 C C . GLY A 1 100 ? 9.650 1.360 -10.153 1.00 88.50 100 GLY A C 1
ATOM 735 O O . GLY A 1 100 ? 10.763 0.869 -10.311 1.00 88.50 100 GLY A O 1
ATOM 736 N N . GLY A 1 101 ? 8.529 0.660 -10.365 1.00 91.38 101 GLY A N 1
ATOM 737 C CA . GLY A 1 101 ? 8.482 -0.736 -10.817 1.00 91.38 101 GLY A CA 1
ATOM 738 C C . GLY A 1 101 ? 8.600 -1.774 -9.697 1.00 91.38 101 GLY A C 1
ATOM 739 O O . GLY A 1 101 ? 8.507 -2.972 -9.957 1.00 91.38 101 GLY A O 1
ATOM 740 N N . ALA A 1 102 ? 8.789 -1.341 -8.448 1.00 92.69 102 ALA A N 1
ATOM 741 C CA . ALA A 1 102 ? 8.717 -2.232 -7.298 1.00 92.69 102 ALA A CA 1
ATOM 742 C C . ALA A 1 102 ? 7.266 -2.663 -7.050 1.00 92.69 102 ALA A C 1
ATOM 744 O O . ALA A 1 102 ? 6.340 -1.875 -7.215 1.00 92.69 102 ALA A O 1
ATOM 745 N N . VAL A 1 103 ? 7.070 -3.901 -6.603 1.00 96.12 103 VAL A N 1
ATOM 746 C CA . VAL A 1 103 ? 5.749 -4.429 -6.246 1.00 96.12 103 VAL A CA 1
ATOM 747 C C . VAL A 1 103 ? 5.818 -4.998 -4.835 1.00 96.12 103 VAL A C 1
ATOM 749 O O . VAL A 1 103 ? 6.688 -5.813 -4.529 1.00 96.12 103 VAL A O 1
ATOM 752 N N . GLY A 1 104 ? 4.908 -4.559 -3.970 1.00 94.81 104 GLY A N 1
ATOM 753 C CA . GLY A 1 104 ? 4.832 -4.963 -2.570 1.00 94.81 104 GLY A CA 1
A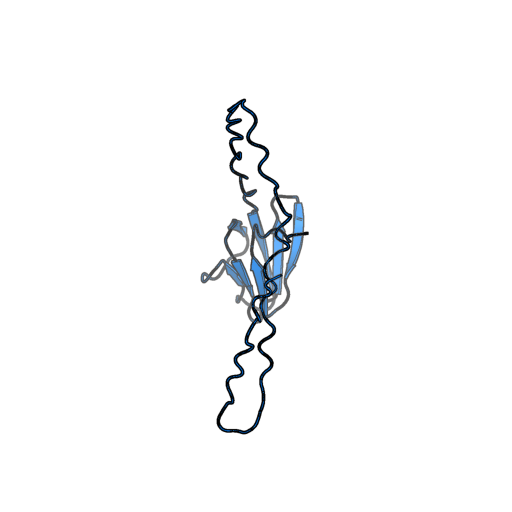TOM 754 C C . GLY A 1 104 ? 3.564 -5.755 -2.276 1.00 94.81 104 GLY A C 1
ATOM 755 O O . GLY A 1 104 ? 2.478 -5.380 -2.712 1.00 94.81 104 GLY A O 1
ATOM 756 N N . ARG A 1 105 ? 3.684 -6.834 -1.494 1.00 96.62 105 ARG A N 1
ATOM 757 C CA . ARG A 1 105 ? 2.532 -7.489 -0.855 1.00 96.62 105 ARG A CA 1
ATOM 758 C C . ARG A 1 105 ? 2.380 -6.961 0.564 1.00 96.62 105 ARG A C 1
ATOM 760 O O . ARG A 1 105 ? 3.330 -6.997 1.341 1.00 96.62 105 ARG A O 1
ATOM 767 N N . ILE A 1 106 ? 1.177 -6.516 0.895 1.00 96.62 106 ILE A N 1
ATOM 768 C CA . ILE A 1 106 ? 0.814 -5.983 2.203 1.00 96.62 106 ILE A CA 1
ATOM 769 C C . ILE A 1 106 ? -0.036 -7.028 2.928 1.00 96.62 106 ILE A C 1
ATOM 771 O O . ILE A 1 106 ? -0.965 -7.606 2.354 1.00 96.62 106 ILE A O 1
ATOM 775 N N . ASN A 1 107 ? 0.317 -7.314 4.180 1.00 97.38 107 ASN A N 1
ATOM 776 C CA . ASN A 1 107 ? -0.425 -8.249 5.019 1.00 97.38 107 ASN A CA 1
ATOM 777 C C . ASN A 1 107 ? -1.513 -7.512 5.816 1.00 97.38 107 ASN A C 1
ATOM 779 O O . ASN A 1 107 ? -1.642 -6.301 5.716 1.00 97.38 107 ASN A O 1
ATOM 783 N N . ARG A 1 108 ? -2.274 -8.240 6.628 1.00 97.69 108 ARG A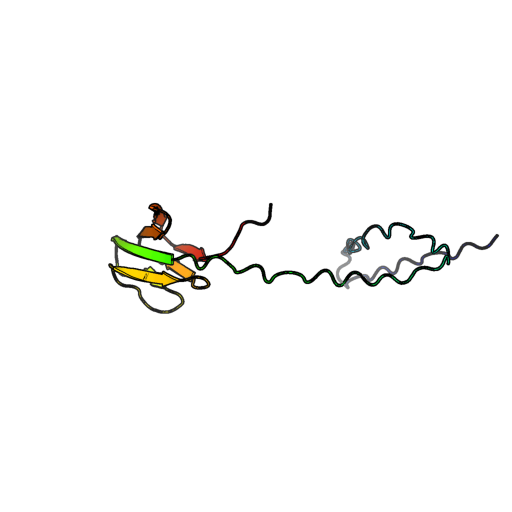 N 1
ATOM 784 C CA . ARG A 1 108 ? -3.271 -7.668 7.540 1.00 97.69 108 ARG A CA 1
ATOM 785 C C . ARG A 1 108 ? -2.633 -6.693 8.527 1.00 97.69 108 ARG A C 1
ATOM 787 O O . ARG A 1 108 ? -1.467 -6.864 8.887 1.00 97.69 108 ARG A O 1
ATOM 794 N N . GLN A 1 109 ? -3.416 -5.723 8.996 1.00 97.31 109 GLN A N 1
ATOM 795 C CA . GLN A 1 109 ? -3.059 -4.796 10.078 1.00 97.31 109 GLN A CA 1
ATOM 796 C C . GLN A 1 109 ? -1.737 -4.062 9.824 1.00 97.31 109 GLN A C 1
ATOM 798 O O . GLN A 1 109 ? -0.966 -3.785 10.742 1.00 97.31 109 GLN A O 1
ATOM 803 N N . SER A 1 110 ? -1.445 -3.803 8.554 1.00 96.56 110 SER A N 1
ATOM 804 C CA . SER A 1 110 ? -0.203 -3.188 8.104 1.00 96.56 110 SER A CA 1
ATOM 805 C C . SER A 1 110 ? -0.437 -1.736 7.705 1.00 96.56 110 SER A C 1
ATOM 807 O O . SER A 1 110 ? -1.522 -1.373 7.246 1.00 96.56 110 SER A O 1
ATOM 809 N N . LEU A 1 111 ? 0.609 -0.922 7.851 1.00 95.69 111 LEU A N 1
ATOM 810 C CA . LEU A 1 111 ? 0.620 0.497 7.515 1.00 95.69 111 LEU A CA 1
ATOM 811 C C . LEU A 1 111 ? 1.869 0.805 6.689 1.00 95.69 111 LEU A C 1
ATOM 813 O O . LEU A 1 111 ? 2.983 0.469 7.090 1.00 95.69 111 LEU A O 1
ATOM 817 N N . VAL A 1 112 ? 1.679 1.451 5.543 1.00 94.06 112 VAL A N 1
ATOM 818 C CA . VAL A 1 112 ? 2.740 1.857 4.620 1.00 94.06 112 VAL A CA 1
ATOM 819 C C . VAL A 1 112 ? 2.624 3.354 4.389 1.00 94.06 112 VAL A C 1
ATOM 821 O O . VAL A 1 112 ? 1.625 3.827 3.858 1.00 94.06 112 VAL A O 1
ATOM 824 N N . LYS A 1 113 ? 3.648 4.111 4.775 1.00 93.38 113 LYS A N 1
ATOM 825 C CA . LYS A 1 113 ? 3.721 5.547 4.501 1.00 93.38 113 LYS A CA 1
ATOM 826 C C . LYS A 1 113 ? 4.548 5.783 3.243 1.00 93.38 113 LYS A C 1
ATOM 828 O O . LYS A 1 113 ? 5.701 5.365 3.187 1.00 93.38 113 LYS A O 1
ATOM 833 N N . LEU A 1 114 ? 3.969 6.449 2.250 1.00 92.06 114 LEU A N 1
ATOM 834 C CA . LEU A 1 114 ? 4.674 6.763 1.009 1.00 92.06 114 LEU A CA 1
ATOM 835 C C . LEU A 1 114 ? 5.625 7.945 1.209 1.00 92.06 114 LEU A C 1
ATOM 837 O O . LEU A 1 114 ? 5.299 8.900 1.917 1.00 92.06 114 LEU A O 1
ATOM 841 N N . GLY A 1 115 ? 6.804 7.883 0.584 1.00 85.75 115 GLY A N 1
ATOM 842 C CA . GLY A 1 115 ? 7.794 8.960 0.633 1.00 85.75 115 GLY A CA 1
ATOM 843 C C . GLY A 1 115 ? 8.531 9.116 1.967 1.00 85.75 115 GLY A C 1
ATOM 844 O O . GLY A 1 115 ? 9.259 10.093 2.148 1.00 85.75 115 GLY A O 1
ATOM 845 N N . SER A 1 116 ? 8.387 8.179 2.912 1.00 80.31 116 SER A N 1
ATOM 846 C CA . SER A 1 116 ? 9.256 8.138 4.091 1.00 80.31 116 SER A CA 1
ATOM 847 C C . SER A 1 116 ? 10.576 7.447 3.751 1.00 80.31 116 SER A C 1
ATOM 849 O O . SER A 1 116 ? 10.619 6.228 3.600 1.00 80.31 116 SER A O 1
ATOM 851 N N . SER A 1 117 ? 11.664 8.212 3.661 1.00 70.12 117 SER A N 1
ATOM 852 C CA . SER A 1 117 ? 13.017 7.653 3.603 1.00 70.12 117 SER A CA 1
ATOM 853 C C . SER A 1 117 ? 13.426 7.108 4.973 1.00 70.12 117 SER A C 1
ATOM 855 O O . SER A 1 117 ? 13.248 7.790 5.985 1.00 70.12 117 SER A O 1
ATOM 857 N N . CYS A 1 118 ? 14.032 5.922 5.023 1.00 64.19 118 CYS A N 1
ATOM 858 C CA . CYS A 1 118 ? 14.806 5.521 6.195 1.00 64.19 118 CYS A CA 1
ATOM 859 C C . CYS A 1 118 ? 16.003 6.475 6.333 1.00 64.19 118 CYS A C 1
ATOM 861 O O . CYS A 1 118 ? 16.755 6.663 5.380 1.00 64.19 118 CYS A O 1
ATOM 863 N N . PHE A 1 119 ? 16.160 7.108 7.495 1.00 50.59 119 PHE A N 1
ATOM 864 C CA . PHE A 1 119 ? 17.371 7.861 7.814 1.00 50.59 119 PHE A CA 1
ATOM 865 C C . PHE A 1 119 ? 18.463 6.838 8.152 1.00 50.59 119 PHE A C 1
ATOM 867 O O . PHE A 1 119 ? 18.329 6.121 9.145 1.00 50.59 119 PHE A O 1
ATOM 874 N N . PHE A 1 120 ? 19.474 6.718 7.292 1.00 37.41 120 PHE A N 1
ATOM 875 C CA . PHE A 1 120 ? 20.670 5.901 7.522 1.00 37.41 120 PHE A CA 1
ATOM 876 C C . PHE A 1 120 ? 21.820 6.784 8.002 1.00 37.41 120 PHE A C 1
ATOM 878 O O . PHE A 1 120 ? 21.904 7.935 7.512 1.00 37.41 120 PHE A O 1
#

pLDDT: mean 74.38, std 22.88, range [37.12, 98.19]